Protein AF-A0A835M2V9-F1 (afdb_monomer_lite)

InterPro domains:
  IPR007527 Zinc finger, SWIM-type [PF04434] (34-65)
  IPR007527 Zinc finger, SWIM-type [PS50966] (34-66)

Secondary structure (DSSP, 8-state):
--HHHHHHHHHHTTEEEEE-SSSEEEEEETTEEEEEETTTTEETTSHHHHHSS--HHHHHHHHHTT-

Radius of gyration: 11.08 Å; chains: 1; bounding box: 28×28×28 Å

Sequence (67 aa):
MESKLAERIKEARGVTVIRSNERVFQVVAERHEYRIDLLSRECSCNNWGVDGFLCRHAIASIYCKGD

Organism: NCBI:txid261450

Foldseek 3Di:
DPVVVVVLQVQLVQWDWDPPDPFWIWIDHDHDIKIAGVVVQDIPVRCCVVVVDQGSRNVSNVVVVPD

Structure (mmCIF, N/CA/C/O backbone):
data_AF-A0A835M2V9-F1
#
_entry.id   AF-A0A835M2V9-F1
#
loop_
_atom_site.group_PDB
_atom_site.id
_atom_site.type_symbol
_atom_site.label_atom_id
_atom_site.label_alt_id
_atom_site.label_comp_id
_atom_site.label_asym_id
_atom_site.label_entity_id
_atom_site.label_seq_id
_atom_site.pdbx_PDB_ins_code
_atom_site.Cartn_x
_atom_site.Cartn_y
_atom_site.Cartn_z
_atom_site.occupancy
_atom_site.B_iso_or_equiv
_atom_site.auth_seq_id
_atom_site.auth_comp_id
_atom_site.auth_asym_id
_atom_site.auth_atom_id
_atom_site.pdbx_PDB_model_num
ATOM 1 N N . MET A 1 1 ? -14.427 -3.436 14.265 1.00 48.97 1 MET A N 1
ATOM 2 C CA . MET A 1 1 ? -13.751 -3.716 12.975 1.00 48.97 1 MET A CA 1
ATOM 3 C C . MET A 1 1 ? -13.171 -2.454 12.329 1.00 48.97 1 MET A C 1
ATOM 5 O O . MET A 1 1 ? -12.257 -2.571 11.528 1.00 48.97 1 MET A O 1
ATOM 9 N N . GLU A 1 2 ? -13.614 -1.256 12.727 1.00 51.66 2 GLU A N 1
ATOM 10 C CA . GLU A 1 2 ? -13.162 0.032 12.167 1.00 51.66 2 GLU A CA 1
ATOM 11 C C . GLU A 1 2 ? -11.794 0.533 12.683 1.00 51.66 2 GLU A C 1
ATOM 13 O O . GLU A 1 2 ? -11.220 1.467 12.129 1.00 51.66 2 GLU A O 1
ATOM 18 N N . SER A 1 3 ? -11.222 -0.106 13.708 1.00 57.66 3 SER A N 1
ATOM 19 C CA . SER A 1 3 ? -9.977 0.345 14.352 1.00 57.66 3 SER A CA 1
ATOM 20 C C . SER A 1 3 ? -8.740 0.197 13.462 1.00 57.66 3 SER A C 1
ATOM 22 O O . SER A 1 3 ? -7.922 1.110 13.397 1.00 57.66 3 SER A O 1
ATOM 24 N N . LYS A 1 4 ? -8.641 -0.896 12.691 1.00 61.81 4 LYS A N 1
ATOM 25 C CA . LYS A 1 4 ? -7.442 -1.179 11.885 1.00 61.81 4 LYS A CA 1
ATOM 26 C C . LYS A 1 4 ? -7.204 -0.132 10.797 1.00 61.81 4 LYS A C 1
ATOM 28 O O . LYS A 1 4 ? -6.061 0.243 10.557 1.00 61.81 4 LYS A O 1
ATOM 33 N N . LEU A 1 5 ? -8.263 0.355 10.146 1.00 62.75 5 LEU A N 1
ATOM 34 C CA . LEU A 1 5 ? -8.130 1.360 9.089 1.00 62.75 5 LEU A CA 1
ATOM 35 C C . LEU A 1 5 ? -7.710 2.718 9.668 1.00 62.75 5 LEU A C 1
ATOM 37 O O . LEU A 1 5 ? -6.797 3.348 9.142 1.00 62.75 5 LEU A O 1
ATOM 41 N N . ALA A 1 6 ? -8.311 3.133 10.786 1.00 65.06 6 ALA A N 1
ATOM 42 C CA . ALA A 1 6 ? -7.953 4.377 11.464 1.00 65.06 6 ALA A CA 1
ATOM 43 C C . ALA A 1 6 ? -6.508 4.359 11.995 1.00 65.06 6 ALA A C 1
ATOM 45 O O . ALA A 1 6 ? -5.799 5.362 11.897 1.00 65.06 6 ALA A O 1
ATOM 46 N N . GLU A 1 7 ? -6.045 3.216 12.505 1.00 66.50 7 GLU A N 1
ATOM 47 C CA . GLU A 1 7 ? -4.651 3.021 12.909 1.00 66.50 7 GLU A CA 1
ATOM 48 C C . GLU A 1 7 ? -3.707 3.117 11.707 1.00 66.50 7 GLU A C 1
ATOM 50 O O . GLU A 1 7 ? -2.757 3.894 11.748 1.00 66.50 7 GLU A O 1
ATOM 55 N N . ARG A 1 8 ? -4.014 2.438 10.591 1.00 66.12 8 ARG A N 1
ATOM 56 C CA . ARG A 1 8 ? -3.214 2.519 9.354 1.00 66.12 8 ARG A CA 1
ATOM 57 C C . ARG A 1 8 ? -3.150 3.943 8.792 1.00 66.12 8 ARG A C 1
ATOM 59 O O . ARG A 1 8 ? -2.106 4.336 8.282 1.00 66.12 8 ARG A O 1
ATOM 66 N N . ILE A 1 9 ? -4.234 4.716 8.903 1.00 65.44 9 ILE A N 1
ATOM 67 C CA . ILE A 1 9 ? -4.284 6.130 8.494 1.00 65.44 9 ILE A CA 1
ATOM 68 C C . ILE A 1 9 ? -3.446 7.006 9.438 1.00 65.44 9 ILE A C 1
ATOM 70 O O . ILE A 1 9 ? -2.726 7.890 8.976 1.00 65.44 9 ILE A O 1
ATOM 74 N N . LYS A 1 10 ? -3.476 6.755 10.754 1.00 65.38 10 LYS A N 1
ATOM 75 C CA . LYS A 1 10 ? -2.572 7.430 11.701 1.00 65.38 10 LYS A CA 1
ATOM 76 C C . LYS A 1 10 ? -1.107 7.102 11.424 1.00 65.38 10 LYS A C 1
ATOM 78 O O . LYS A 1 10 ? -0.284 8.009 11.471 1.00 65.38 10 LYS A O 1
ATOM 83 N N . GLU A 1 11 ? -0.781 5.853 11.095 1.00 64.50 11 GLU A N 1
ATOM 84 C CA . GLU A 1 11 ? 0.582 5.476 10.704 1.00 64.50 11 GLU A CA 1
ATOM 85 C C . GLU A 1 11 ? 0.995 6.098 9.362 1.00 64.50 11 GLU A C 1
ATOM 87 O O . GLU A 1 11 ? 2.153 6.466 9.179 1.00 64.50 11 GLU A O 1
ATOM 92 N N . ALA A 1 12 ? 0.054 6.264 8.427 1.00 63.47 12 ALA A N 1
ATOM 93 C CA . ALA A 1 12 ? 0.293 6.975 7.172 1.00 63.47 12 ALA A CA 1
ATOM 94 C C . ALA A 1 12 ? 0.622 8.465 7.393 1.00 63.47 12 ALA A C 1
ATOM 96 O O . ALA A 1 12 ? 1.249 9.094 6.548 1.00 6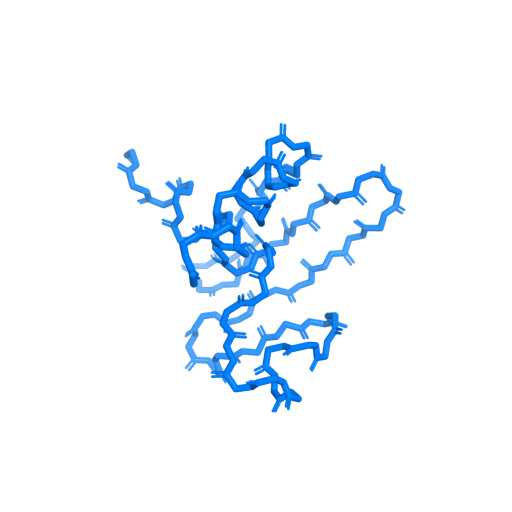3.47 12 ALA A O 1
ATOM 97 N N . ARG A 1 13 ? 0.276 9.039 8.551 1.00 65.00 13 ARG A N 1
ATOM 98 C CA . ARG A 1 13 ? 0.543 10.447 8.889 1.00 65.00 13 ARG A CA 1
ATOM 99 C C . ARG A 1 13 ? 2.029 10.774 9.113 1.00 65.00 13 ARG A C 1
ATOM 101 O O . ARG A 1 13 ? 2.356 11.939 9.310 1.00 65.00 13 ARG A O 1
ATOM 108 N N . GLY A 1 14 ? 2.909 9.770 9.078 1.00 67.94 14 GLY A N 1
ATOM 109 C CA . GLY A 1 14 ? 4.368 9.917 9.137 1.00 67.94 14 GLY A CA 1
ATOM 110 C C . GLY A 1 14 ? 5.097 9.388 7.900 1.00 67.94 14 GLY A C 1
ATOM 111 O O . GLY A 1 14 ? 6.305 9.158 7.969 1.00 67.94 14 GLY A O 1
ATOM 112 N N . VAL A 1 15 ? 4.381 9.140 6.798 1.00 76.38 15 VAL A N 1
ATOM 113 C CA . VAL A 1 15 ? 4.989 8.644 5.560 1.00 76.38 15 VAL A CA 1
ATOM 114 C C . VAL A 1 15 ? 4.934 9.709 4.472 1.00 76.38 15 VAL A C 1
ATOM 116 O O . VAL A 1 15 ? 3.885 10.279 4.186 1.00 76.38 15 VAL A O 1
ATOM 119 N N . THR A 1 16 ? 6.078 9.974 3.857 1.00 81.56 16 THR A N 1
ATOM 120 C C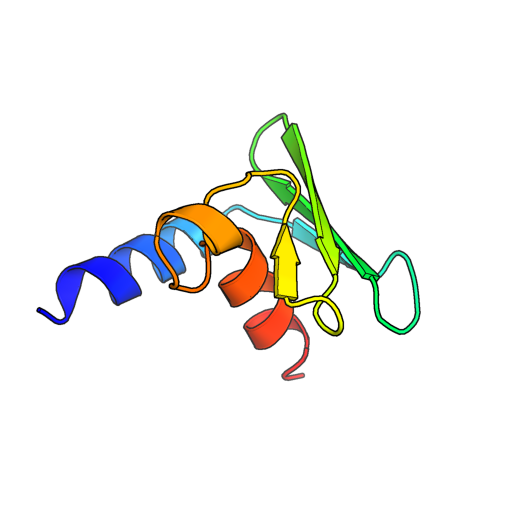A . THR A 1 16 ? 6.205 10.916 2.747 1.00 81.56 16 THR A CA 1
ATOM 121 C C . THR A 1 16 ? 6.031 10.154 1.447 1.00 81.56 16 THR A C 1
ATOM 123 O O . THR A 1 16 ? 6.834 9.279 1.129 1.00 81.56 16 THR A O 1
ATOM 126 N N . VAL A 1 17 ? 4.991 10.483 0.684 1.00 82.38 17 VAL A N 1
ATOM 127 C CA . VAL A 1 17 ? 4.772 9.900 -0.641 1.00 82.38 17 VAL A CA 1
ATOM 128 C C . VAL A 1 17 ? 5.499 10.742 -1.680 1.00 82.38 17 VAL A C 1
ATOM 130 O O . VAL A 1 17 ? 5.168 11.901 -1.911 1.00 82.38 17 VAL A O 1
ATOM 133 N N . ILE A 1 18 ? 6.479 10.140 -2.334 1.00 83.94 18 ILE A N 1
ATOM 134 C CA . ILE A 1 18 ? 7.215 10.705 -3.456 1.00 83.94 18 ILE A CA 1
ATOM 135 C C . ILE A 1 18 ? 6.732 9.986 -4.709 1.00 83.94 18 ILE A C 1
ATOM 137 O O . ILE A 1 18 ? 6.786 8.761 -4.818 1.00 83.94 18 ILE A O 1
ATOM 141 N N . ARG A 1 19 ? 6.226 10.733 -5.685 1.00 80.44 19 ARG A N 1
ATOM 142 C CA . ARG A 1 19 ? 5.829 10.149 -6.965 1.00 80.44 19 ARG A CA 1
ATOM 143 C C . ARG A 1 19 ? 7.074 9.925 -7.823 1.00 80.44 19 ARG A C 1
ATOM 145 O O . ARG A 1 19 ? 7.543 10.858 -8.465 1.00 80.44 19 ARG A O 1
ATOM 152 N N . SER A 1 20 ? 7.587 8.697 -7.854 1.00 77.69 20 SER A N 1
ATOM 153 C CA . SER A 1 20 ? 8.770 8.363 -8.662 1.00 77.69 20 SER A CA 1
ATOM 154 C C . SER A 1 20 ? 8.454 8.211 -10.147 1.00 77.69 20 SER A C 1
ATOM 156 O O . SER A 1 20 ? 9.325 8.434 -10.980 1.00 77.69 20 SER A O 1
ATOM 158 N N . ASN A 1 21 ? 7.228 7.820 -10.511 1.00 77.81 21 ASN A N 1
ATOM 159 C CA . ASN A 1 21 ? 6.818 7.728 -11.912 1.00 77.81 21 ASN A CA 1
ATOM 160 C C . ASN A 1 21 ? 5.307 7.966 -12.081 1.00 77.81 21 ASN A C 1
ATOM 162 O O . ASN A 1 21 ? 4.583 8.181 -11.107 1.00 77.81 21 ASN A O 1
ATOM 166 N N . GLU A 1 22 ? 4.786 7.897 -13.310 1.00 76.06 22 GLU A N 1
ATOM 167 C CA . GLU A 1 22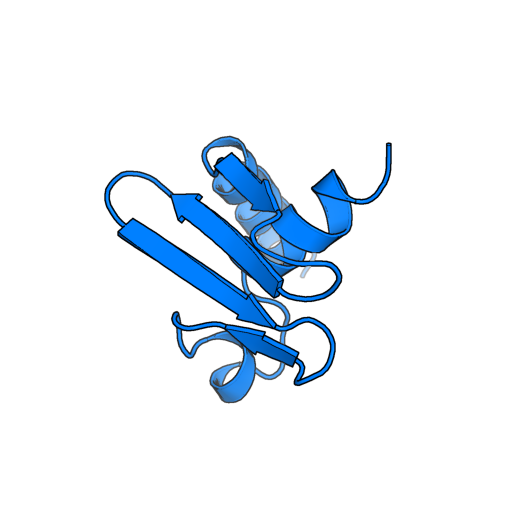 ? 3.355 8.128 -13.547 1.00 76.06 22 GLU A CA 1
ATOM 168 C C . GLU A 1 22 ? 2.470 7.185 -12.706 1.00 76.06 22 GLU A C 1
ATOM 170 O O . GLU A 1 22 ? 1.411 7.614 -12.234 1.00 76.06 22 GLU A O 1
ATOM 175 N N . ARG A 1 23 ? 2.948 5.951 -12.470 1.00 78.06 23 ARG A N 1
ATOM 176 C CA . ARG A 1 23 ? 2.219 4.851 -11.809 1.00 78.06 23 ARG A CA 1
ATOM 177 C C . ARG A 1 23 ? 2.917 4.236 -10.586 1.00 78.06 23 ARG A C 1
ATOM 179 O O . ARG A 1 23 ? 2.297 3.444 -9.880 1.00 78.06 23 ARG A O 1
ATOM 186 N N . VAL A 1 24 ? 4.176 4.599 -10.340 1.00 83.31 24 VAL A N 1
ATOM 187 C CA . VAL A 1 24 ? 4.988 4.085 -9.228 1.00 83.31 24 VAL A CA 1
ATOM 188 C C . VAL A 1 24 ? 5.184 5.187 -8.200 1.00 83.31 24 VAL A C 1
ATOM 190 O O . VAL A 1 24 ? 5.576 6.305 -8.544 1.00 83.31 24 VAL A O 1
ATOM 193 N N . PHE A 1 25 ? 4.955 4.844 -6.940 1.00 85.69 25 PHE A N 1
ATOM 194 C CA . PHE A 1 25 ? 5.125 5.726 -5.796 1.00 85.69 25 PHE A CA 1
ATOM 195 C C . PHE A 1 25 ? 6.216 5.167 -4.903 1.00 85.69 25 PHE A C 1
ATOM 197 O O . PHE A 1 25 ? 6.340 3.958 -4.726 1.00 85.69 25 PHE A O 1
ATOM 204 N N . GLN A 1 26 ? 7.009 6.054 -4.341 1.00 87.31 26 GLN A N 1
ATOM 205 C CA . GLN A 1 26 ? 8.031 5.737 -3.371 1.00 87.31 26 GLN A CA 1
ATOM 206 C C . GLN A 1 26 ? 7.637 6.416 -2.079 1.00 87.31 26 GLN A C 1
ATOM 208 O O . GLN A 1 26 ? 7.507 7.630 -1.999 1.00 87.31 26 GLN A O 1
ATOM 213 N N . VAL A 1 27 ? 7.364 5.607 -1.075 1.00 86.19 27 VAL A N 1
ATOM 214 C CA . VAL A 1 27 ? 6.901 6.063 0.220 1.00 86.19 27 VAL A CA 1
ATOM 215 C C . VAL A 1 27 ? 8.043 5.938 1.194 1.00 86.19 27 VAL A C 1
ATOM 217 O O . VAL A 1 27 ? 8.499 4.838 1.487 1.00 86.19 27 VAL A O 1
ATOM 220 N N . VAL A 1 28 ? 8.500 7.072 1.698 1.00 84.38 28 VAL A N 1
ATOM 221 C CA . VAL A 1 28 ? 9.515 7.131 2.740 1.00 84.38 28 VAL A CA 1
ATOM 222 C C . VAL A 1 28 ? 8.790 7.140 4.074 1.00 84.38 28 VAL A C 1
ATOM 224 O O . VAL A 1 28 ? 8.073 8.084 4.390 1.00 84.38 28 VAL A O 1
ATOM 227 N N . ALA A 1 29 ? 8.945 6.071 4.844 1.00 80.56 29 ALA A N 1
ATOM 228 C CA . ALA A 1 29 ? 8.377 5.950 6.174 1.00 80.56 29 ALA A CA 1
ATOM 229 C C . ALA A 1 29 ? 9.498 5.731 7.188 1.00 80.56 29 ALA A C 1
ATOM 231 O O . ALA A 1 29 ? 10.222 4.734 7.125 1.00 80.56 29 ALA A O 1
ATOM 232 N N . GLU A 1 30 ? 9.609 6.653 8.143 1.00 76.50 30 GLU A N 1
ATOM 233 C CA . GLU A 1 30 ? 10.614 6.641 9.211 1.00 76.50 30 GLU A CA 1
ATOM 234 C C . GLU A 1 30 ? 12.058 6.641 8.671 1.00 76.50 30 GLU A C 1
ATOM 236 O O . GLU A 1 30 ? 12.646 7.702 8.484 1.00 76.50 30 GLU A O 1
ATOM 241 N N . ARG A 1 31 ? 12.632 5.458 8.416 1.00 77.31 31 ARG A N 1
ATOM 242 C CA . ARG A 1 31 ? 13.992 5.252 7.876 1.00 77.31 31 ARG A CA 1
ATOM 243 C C . ARG A 1 31 ? 14.044 4.304 6.679 1.00 77.31 31 ARG A C 1
ATOM 245 O O . ARG A 1 31 ? 15.130 3.966 6.223 1.00 77.31 31 ARG A O 1
ATOM 252 N N . HIS A 1 32 ? 12.890 3.853 6.199 1.00 81.75 32 HIS A N 1
ATOM 253 C CA . HIS A 1 32 ? 12.799 2.923 5.085 1.00 81.75 32 HIS A CA 1
ATOM 254 C C . HIS A 1 32 ? 11.995 3.542 3.954 1.00 81.75 32 HIS A C 1
ATOM 256 O O . HIS A 1 32 ? 10.987 4.216 4.167 1.00 81.75 32 HIS A O 1
ATOM 262 N N . GLU A 1 33 ? 12.445 3.277 2.740 1.00 86.25 33 GLU A N 1
ATOM 263 C CA . GLU A 1 33 ? 11.726 3.600 1.523 1.00 86.25 33 GLU A CA 1
ATOM 264 C C . GLU A 1 33 ? 11.017 2.356 0.992 1.00 86.25 33 GLU A C 1
ATOM 266 O O . GLU A 1 33 ? 11.565 1.256 0.950 1.00 86.25 33 GLU A O 1
ATOM 271 N N . TYR A 1 34 ? 9.767 2.540 0.593 1.00 87.31 34 TYR A N 1
ATOM 272 C CA . TYR A 1 34 ? 8.911 1.489 0.079 1.00 87.31 34 TYR A CA 1
ATOM 273 C C . TYR A 1 34 ? 8.439 1.879 -1.302 1.00 87.31 34 TYR A C 1
ATOM 275 O O . TYR A 1 34 ? 7.798 2.912 -1.483 1.00 87.31 34 TYR A O 1
ATOM 283 N N . ARG A 1 35 ? 8.703 1.027 -2.284 1.00 87.81 35 ARG A N 1
ATOM 284 C CA . ARG A 1 35 ? 8.136 1.196 -3.613 1.00 87.81 35 ARG A CA 1
ATOM 285 C C . ARG A 1 35 ? 6.742 0.587 -3.650 1.00 87.81 35 ARG A C 1
ATOM 287 O O . ARG A 1 35 ? 6.504 -0.489 -3.105 1.00 87.81 35 ARG A O 1
ATOM 294 N N . ILE A 1 36 ? 5.820 1.297 -4.276 1.00 86.50 36 ILE A N 1
ATOM 295 C CA . ILE A 1 36 ? 4.434 0.896 -4.460 1.00 86.50 36 ILE A CA 1
ATOM 296 C C . ILE A 1 36 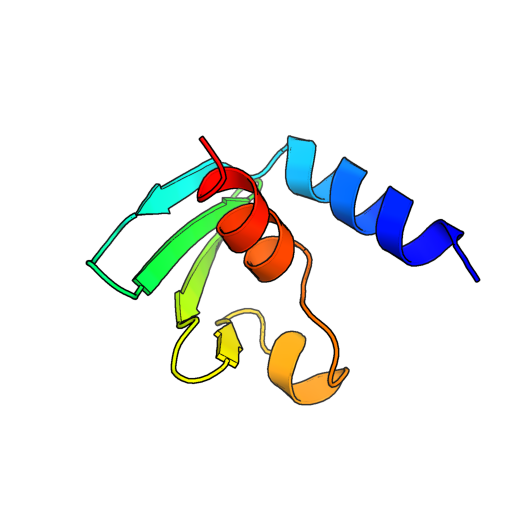? 4.114 1.028 -5.933 1.00 86.50 36 ILE A C 1
ATOM 298 O O . ILE A 1 36 ? 4.299 2.088 -6.535 1.00 86.50 36 ILE A O 1
ATOM 302 N N . ASP A 1 37 ? 3.592 -0.048 -6.490 1.00 87.06 37 ASP A N 1
ATOM 303 C CA . ASP A 1 37 ? 3.073 -0.089 -7.840 1.00 87.06 37 ASP A CA 1
ATOM 304 C C . ASP A 1 37 ? 1.557 -0.279 -7.763 1.00 87.06 37 ASP A C 1
ATOM 306 O O . ASP A 1 37 ? 1.063 -1.351 -7.413 1.00 87.06 37 ASP A O 1
ATOM 310 N N . LEU A 1 38 ? 0.797 0.789 -8.032 1.00 79.44 38 LEU A N 1
ATOM 311 C CA . LEU A 1 38 ? -0.667 0.733 -7.937 1.00 79.44 38 LEU A CA 1
ATOM 312 C C . LEU A 1 38 ? -1.295 -0.104 -9.061 1.00 79.44 38 LEU A C 1
ATOM 314 O O . LEU A 1 38 ? -2.404 -0.605 -8.885 1.00 79.44 38 LEU A O 1
ATOM 318 N N . LEU A 1 39 ? -0.608 -0.258 -10.199 1.00 81.31 39 LEU A N 1
ATOM 319 C CA . LEU A 1 39 ? -1.093 -1.052 -11.329 1.00 81.31 39 LEU A CA 1
ATOM 320 C C . LEU A 1 39 ? -0.984 -2.544 -11.013 1.00 81.31 39 LEU A C 1
ATOM 322 O O . LEU A 1 39 ? -1.951 -3.286 -11.163 1.00 81.31 39 LEU A O 1
ATOM 326 N N . SER A 1 40 ? 0.183 -2.944 -10.517 1.00 82.25 40 SER A N 1
ATOM 327 C CA . SER A 1 40 ? 0.489 -4.321 -10.122 1.00 82.25 40 SER A CA 1
ATOM 328 C C . SER A 1 40 ? -0.073 -4.668 -8.741 1.00 82.25 40 SER A C 1
ATOM 330 O O . SER A 1 40 ? -0.040 -5.825 -8.338 1.00 82.25 40 SER A O 1
ATOM 332 N N . ARG A 1 41 ? -0.622 -3.673 -8.024 1.00 81.56 41 ARG A N 1
ATOM 333 C CA . ARG A 1 41 ? -1.113 -3.779 -6.641 1.00 81.56 41 ARG A CA 1
ATOM 334 C C . ARG A 1 41 ? -0.066 -4.365 -5.704 1.00 81.56 41 ARG A C 1
ATOM 336 O O . ARG A 1 41 ? -0.355 -5.211 -4.861 1.00 81.56 41 ARG A O 1
ATOM 343 N N . GLU A 1 42 ? 1.162 -3.895 -5.870 1.00 83.44 42 GLU A N 1
ATOM 344 C CA . GLU A 1 42 ? 2.316 -4.430 -5.173 1.00 83.44 42 GLU A CA 1
ATOM 345 C C . GLU A 1 42 ? 2.978 -3.348 -4.325 1.00 83.44 42 GLU A C 1
ATOM 347 O O . GLU A 1 42 ? 3.007 -2.164 -4.671 1.00 83.44 42 GLU A O 1
ATOM 352 N N . CYS A 1 43 ? 3.512 -3.751 -3.178 1.00 85.25 43 CYS A N 1
ATOM 353 C CA . CYS A 1 43 ? 4.345 -2.893 -2.355 1.00 85.25 43 CYS A CA 1
ATOM 354 C C . CYS A 1 43 ? 5.548 -3.690 -1.871 1.00 85.25 43 CYS A C 1
ATOM 356 O O . CYS A 1 43 ? 5.386 -4.810 -1.391 1.00 85.25 43 CYS A O 1
ATOM 358 N N . SER A 1 44 ? 6.733 -3.077 -1.891 1.00 86.69 44 SER A N 1
ATOM 359 C CA . SER A 1 44 ? 7.975 -3.687 -1.400 1.00 86.69 44 SER A CA 1
ATOM 360 C C . SER A 1 44 ? 7.939 -4.082 0.078 1.00 86.69 44 SER A C 1
ATOM 362 O O . SER A 1 44 ? 8.820 -4.800 0.530 1.00 86.69 44 SER A O 1
ATOM 364 N N . CYS A 1 45 ? 6.929 -3.658 0.849 1.00 82.88 45 CYS A N 1
ATOM 365 C CA . CYS A 1 45 ? 6.725 -4.168 2.205 1.00 82.88 45 CYS A CA 1
ATOM 366 C C . CYS A 1 45 ? 6.132 -5.588 2.249 1.00 82.88 45 CYS A C 1
ATOM 368 O O . CYS A 1 45 ? 5.932 -6.108 3.343 1.00 82.88 45 CYS A O 1
ATOM 370 N N . ASN A 1 46 ? 5.789 -6.179 1.097 1.00 78.69 46 ASN A N 1
ATOM 371 C CA . ASN A 1 46 ? 5.179 -7.501 0.900 1.00 78.69 46 ASN A CA 1
ATOM 372 C C . ASN A 1 46 ? 3.798 -7.712 1.564 1.00 78.69 46 ASN A C 1
ATOM 374 O O . ASN A 1 46 ? 3.058 -8.617 1.195 1.00 78.69 46 ASN A O 1
ATOM 378 N N . ASN A 1 47 ? 3.387 -6.834 2.483 1.00 74.12 47 ASN A N 1
ATOM 379 C CA . ASN A 1 47 ? 2.116 -6.931 3.201 1.00 74.12 47 ASN A CA 1
ATOM 380 C C . ASN A 1 47 ? 0.882 -6.796 2.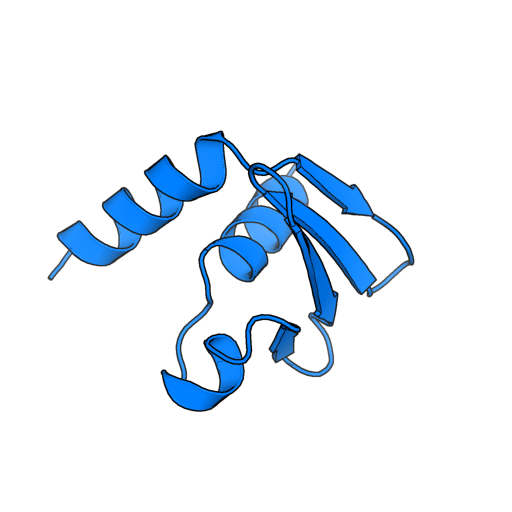303 1.00 74.12 47 ASN A C 1
ATOM 382 O O . ASN A 1 47 ? -0.163 -7.327 2.655 1.00 74.12 47 ASN A O 1
ATOM 386 N N . TRP A 1 48 ? 0.980 -6.099 1.166 1.00 78.62 48 TRP A N 1
ATOM 387 C CA . TRP A 1 48 ? -0.165 -5.955 0.260 1.00 78.62 48 TRP A CA 1
ATOM 388 C C . TRP A 1 48 ? -0.545 -7.305 -0.376 1.00 78.62 48 TRP A C 1
ATOM 390 O O . TRP A 1 48 ? -1.719 -7.666 -0.403 1.00 78.62 48 TRP A O 1
ATOM 400 N N . GLY A 1 49 ? 0.445 -8.095 -0.802 1.00 67.44 49 GLY A N 1
ATOM 401 C CA . GLY A 1 49 ? 0.206 -9.433 -1.350 1.00 67.44 49 GLY A CA 1
ATOM 402 C C . GLY A 1 49 ? -0.151 -10.480 -0.289 1.00 67.44 49 GLY A C 1
ATOM 403 O O . GLY A 1 49 ? -0.908 -11.399 -0.582 1.00 67.44 49 GLY A O 1
ATOM 404 N N . VAL A 1 50 ? 0.363 -10.339 0.939 1.00 69.88 50 VAL A N 1
ATOM 405 C CA . VAL A 1 50 ? 0.169 -11.326 2.020 1.00 69.88 50 VAL A CA 1
ATOM 406 C C . VAL A 1 50 ? -1.181 -11.173 2.724 1.00 69.88 50 VAL A C 1
ATOM 408 O O . VAL A 1 50 ? -1.868 -12.166 2.941 1.00 69.88 50 VAL A O 1
ATOM 411 N N . ASP A 1 51 ? -1.576 -9.947 3.078 1.00 65.19 51 ASP A N 1
ATOM 412 C CA . ASP A 1 51 ? -2.818 -9.695 3.829 1.00 65.19 51 ASP A CA 1
ATOM 413 C C . ASP A 1 51 ? -4.041 -9.588 2.894 1.00 65.19 51 ASP A C 1
ATOM 415 O O . ASP A 1 51 ? -5.182 -9.546 3.345 1.00 65.19 51 ASP A O 1
ATOM 419 N N . GLY A 1 52 ? -3.815 -9.484 1.575 1.00 66.69 52 GLY A N 1
ATOM 420 C CA . GLY A 1 52 ? -4.857 -9.197 0.579 1.00 66.69 52 GLY A CA 1
ATOM 421 C C . GLY A 1 52 ? -5.482 -7.802 0.725 1.00 66.69 52 GLY A C 1
ATOM 422 O O . GLY A 1 52 ? -6.403 -7.446 -0.011 1.00 66.69 52 GLY A O 1
ATOM 423 N N . PHE A 1 53 ? -4.976 -6.999 1.664 1.00 71.19 53 PHE A N 1
ATOM 424 C CA . PHE A 1 53 ? -5.459 -5.672 2.009 1.00 71.19 53 PHE A CA 1
ATOM 425 C C . PHE A 1 53 ? -4.370 -4.619 1.781 1.00 71.19 53 PHE A C 1
ATOM 427 O O . PHE A 1 53 ? -3.171 -4.887 1.881 1.00 71.19 53 PHE A O 1
ATOM 434 N N . LEU A 1 54 ? -4.789 -3.391 1.468 1.00 73.62 54 LEU A N 1
ATOM 435 C CA . LEU A 1 54 ? -3.883 -2.272 1.223 1.00 73.62 54 LEU A CA 1
ATOM 436 C C . LEU A 1 54 ? -3.003 -2.020 2.458 1.00 73.62 54 LEU A C 1
ATOM 438 O O . LEU A 1 54 ? -3.490 -1.752 3.559 1.00 73.62 54 LEU A O 1
ATOM 442 N N . CYS A 1 55 ? -1.684 -2.068 2.278 1.00 82.94 55 CYS A N 1
ATOM 443 C CA . CYS A 1 55 ? -0.756 -1.701 3.343 1.00 82.94 55 CYS A CA 1
ATOM 444 C C . CYS A 1 55 ? -0.831 -0.188 3.633 1.00 82.94 55 CYS A C 1
ATOM 446 O O . CYS A 1 55 ? -1.275 0.589 2.784 1.00 82.94 55 CYS A O 1
ATOM 448 N N . ARG A 1 56 ? -0.341 0.265 4.803 1.00 81.19 56 ARG A N 1
ATOM 449 C CA . ARG A 1 56 ? -0.336 1.706 5.154 1.00 81.19 56 ARG A CA 1
ATOM 450 C C . ARG A 1 56 ? 0.285 2.587 4.067 1.00 81.19 56 ARG A C 1
ATOM 452 O O . ARG A 1 56 ? -0.172 3.700 3.849 1.00 81.19 56 ARG A O 1
ATOM 459 N N . HIS A 1 57 ? 1.294 2.075 3.360 1.00 85.38 57 HIS A N 1
ATOM 460 C CA . HIS A 1 57 ? 1.993 2.808 2.307 1.00 85.38 57 HIS A CA 1
ATOM 461 C C . HIS A 1 57 ? 1.130 2.960 1.046 1.00 85.38 57 HIS A C 1
ATOM 463 O O . HIS A 1 57 ? 1.066 4.046 0.470 1.00 85.38 57 HIS A O 1
ATOM 469 N N . ALA A 1 58 ? 0.429 1.894 0.645 1.00 82.75 58 ALA A N 1
ATOM 470 C CA . ALA A 1 58 ? -0.506 1.926 -0.477 1.00 82.75 58 ALA A CA 1
ATOM 471 C C . ALA A 1 58 ? -1.679 2.869 -0.184 1.00 82.75 58 ALA A C 1
ATOM 473 O O . ALA A 1 58 ? -2.014 3.701 -1.023 1.00 82.75 58 ALA A O 1
ATOM 474 N N . ILE A 1 59 ? -2.229 2.809 1.036 1.00 83.06 59 ILE A N 1
ATOM 475 C CA . ILE A 1 59 ? -3.249 3.753 1.513 1.00 83.06 59 ILE A CA 1
ATOM 476 C C . ILE A 1 59 ? -2.717 5.186 1.413 1.00 83.06 59 ILE A C 1
ATOM 478 O O . ILE A 1 59 ? -3.347 6.011 0.762 1.00 83.06 59 ILE A O 1
ATOM 482 N N . ALA A 1 60 ? -1.537 5.475 1.970 1.00 82.31 60 ALA A N 1
ATOM 483 C CA . ALA A 1 60 ? -0.942 6.809 1.897 1.00 82.31 60 ALA A CA 1
ATOM 484 C C . ALA A 1 60 ? -0.785 7.301 0.451 1.00 82.31 60 ALA A C 1
ATOM 486 O O . ALA A 1 60 ? -1.104 8.446 0.156 1.00 82.31 60 ALA A O 1
ATOM 487 N N . SER A 1 61 ? -0.363 6.430 -0.469 1.00 82.06 61 SER A N 1
ATOM 488 C CA . SER A 1 61 ? -0.186 6.791 -1.883 1.00 82.06 61 SER A CA 1
ATOM 489 C C . SER A 1 61 ? -1.497 7.077 -2.606 1.00 82.06 61 SER A C 1
ATOM 491 O O . SER A 1 61 ? -1.545 7.977 -3.441 1.00 82.06 61 SER A O 1
ATOM 493 N N . ILE A 1 62 ? -2.561 6.338 -2.281 1.00 80.25 62 ILE A N 1
ATOM 494 C CA . ILE A 1 62 ? -3.905 6.577 -2.820 1.00 80.25 62 ILE A CA 1
ATOM 49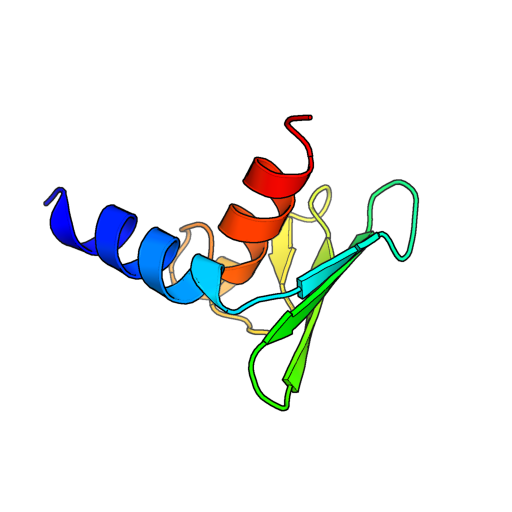5 C C . ILE A 1 62 ? -4.479 7.880 -2.248 1.00 80.25 62 ILE A C 1
ATOM 497 O O . ILE A 1 62 ? -5.012 8.687 -3.003 1.00 80.25 62 ILE A O 1
ATOM 501 N N . TYR A 1 63 ? -4.326 8.118 -0.943 1.00 74.94 63 TYR A N 1
ATOM 502 C CA . TYR A 1 63 ? -4.820 9.331 -0.284 1.00 74.94 63 TYR A CA 1
ATOM 503 C C . TYR A 1 63 ? -4.039 10.593 -0.691 1.00 74.94 63 TYR A C 1
ATOM 505 O O . TYR A 1 63 ? -4.654 11.630 -0.903 1.00 74.94 63 TYR A O 1
ATOM 513 N N . CYS A 1 64 ? -2.715 10.522 -0.880 1.00 67.69 64 CYS A N 1
ATOM 514 C CA . CYS A 1 64 ? -1.915 11.645 -1.396 1.00 67.69 64 CYS A CA 1
ATOM 515 C C . CYS A 1 64 ? -2.185 11.967 -2.872 1.00 67.69 64 CYS A C 1
ATOM 517 O O . CYS A 1 64 ? -1.850 13.052 -3.326 1.00 67.69 64 CYS A O 1
ATOM 519 N N . LYS A 1 65 ? -2.761 11.034 -3.638 1.00 56.31 65 LYS A N 1
ATOM 520 C CA . LYS A 1 65 ? -3.182 11.259 -5.029 1.00 56.31 65 LYS A CA 1
ATOM 521 C C . LYS A 1 65 ? -4.500 12.038 -5.146 1.00 56.31 65 LYS A C 1
ATOM 523 O O . LYS A 1 65 ? -4.903 12.312 -6.272 1.00 56.31 65 LYS A O 1
ATOM 528 N N . GLY A 1 66 ? -5.176 12.311 -4.027 1.00 50.81 66 GLY A N 1
ATOM 529 C CA . GLY A 1 66 ? -6.507 12.916 -3.973 1.00 50.81 66 GLY A CA 1
ATOM 530 C C . GLY A 1 66 ? -6.555 14.442 -3.838 1.00 50.81 66 GLY A C 1
ATOM 531 O O . GLY A 1 66 ? -7.633 14.934 -3.519 1.00 50.81 66 GLY A O 1
ATOM 532 N N . ASP A 1 67 ? -5.443 15.156 -4.050 1.00 41.06 67 ASP A N 1
ATOM 533 C CA . ASP A 1 67 ? -5.404 16.625 -4.190 1.00 41.06 67 ASP A CA 1
ATOM 534 C C . ASP A 1 67 ? -5.191 17.016 -5.663 1.00 41.06 67 ASP A C 1
ATOM 536 O O . ASP A 1 67 ? -4.264 16.444 -6.296 1.00 41.06 67 ASP A O 1
#

pLDDT: mean 74.98, std 10.71, range [41.06, 87.81]